Protein AF-A0A916W806-F1 (afdb_monomer_lite)

Secondary structure (DSSP, 8-state):
-----B--HHHHHHHHHHHHHTT--HHHHHHHHHHHS-B-HHHHHHHHHHSTTTHHHHT---S--------

Sequence (71 aa):
MPAHPLVDKALIMRLLDELAEYRLSDEEVDLTLVRDGPVDLDLLAECKREHPFYGRQAATPPMGDRPLRPR

Radius of gyration: 16.37 Å; chains: 1; bounding box: 37×41×44 Å

pLDDT: mean 71.68, std 11.86, range [42.0, 85.25]

Foldseek 3Di:
DPLDEQADLVSLLVLVVVVVVVVDDPVRSVVVNVVSHHYDVVSNVVSLCVDPRRVVVVPDDPPDCDPPDDD

Organism: NCBI:txid1735103

Structure (mmCIF, N/CA/C/O backbone):
data_AF-A0A916W806-F1
#
_entry.id   AF-A0A916W806-F1
#
loop_
_atom_site.group_PDB
_atom_site.id
_atom_site.type_symbol
_atom_site.label_atom_id
_atom_site.label_alt_id
_atom_site.label_comp_id
_atom_site.label_asym_id
_atom_site.label_entity_id
_atom_site.label_seq_id
_atom_site.pdbx_PDB_ins_code
_atom_site.Cartn_x
_atom_site.Cartn_y
_atom_site.Cartn_z
_atom_site.occupancy
_atom_site.B_iso_or_equiv
_atom_site.auth_seq_id
_atom_site.auth_comp_id
_atom_site.auth_asym_id
_atom_site.auth_atom_id
_atom_site.pdbx_PDB_model_num
ATOM 1 N N . MET A 1 1 ? 6.327 9.326 -18.308 1.00 42.00 1 MET A N 1
ATOM 2 C CA . MET A 1 1 ? 7.370 8.677 -17.487 1.00 42.00 1 MET A CA 1
ATOM 3 C C . MET A 1 1 ? 7.096 7.184 -17.512 1.00 42.00 1 MET A C 1
ATOM 5 O O . MET A 1 1 ? 5.916 6.850 -17.468 1.00 42.00 1 MET A O 1
ATOM 9 N N . PRO A 1 2 ? 8.095 6.297 -17.667 1.00 44.94 2 PRO A N 1
ATOM 10 C CA . PRO A 1 2 ? 7.847 4.875 -17.472 1.00 44.94 2 PRO A CA 1
ATOM 11 C C . PRO A 1 2 ? 7.422 4.700 -16.014 1.00 44.94 2 PRO A C 1
ATOM 13 O O . PRO A 1 2 ? 8.130 5.146 -15.111 1.00 44.94 2 PRO A O 1
ATOM 16 N N . ALA A 1 3 ? 6.224 4.164 -15.797 1.00 50.91 3 ALA A N 1
ATOM 17 C CA . ALA A 1 3 ? 5.765 3.815 -14.466 1.00 50.91 3 ALA A CA 1
ATOM 18 C C . ALA A 1 3 ? 6.702 2.709 -13.974 1.00 50.91 3 ALA A C 1
ATOM 20 O O . ALA A 1 3 ? 6.680 1.600 -14.510 1.00 50.91 3 ALA A O 1
ATOM 21 N N . HIS A 1 4 ? 7.614 3.047 -13.061 1.00 55.19 4 HIS A N 1
ATOM 22 C CA . HIS A 1 4 ? 8.451 2.034 -12.442 1.00 55.19 4 HIS A CA 1
ATOM 23 C C . HIS A 1 4 ? 7.506 1.113 -11.684 1.00 55.19 4 HIS A C 1
ATOM 25 O O . HIS A 1 4 ? 6.726 1.611 -10.870 1.00 55.19 4 HIS A O 1
ATOM 31 N N . PRO A 1 5 ? 7.506 -0.191 -11.993 1.00 59.56 5 PRO A N 1
ATOM 32 C CA . PRO A 1 5 ? 6.620 -1.099 -11.309 1.00 59.56 5 PRO A CA 1
ATOM 33 C C . PRO A 1 5 ? 6.955 -1.048 -9.820 1.00 59.56 5 PRO A C 1
ATOM 35 O O . PRO A 1 5 ? 8.125 -1.097 -9.433 1.00 59.56 5 PRO A O 1
ATOM 38 N N . LEU A 1 6 ? 5.929 -0.892 -8.990 1.00 62.66 6 LEU A N 1
ATOM 39 C CA . LEU A 1 6 ? 6.046 -0.978 -7.540 1.00 62.66 6 LEU A CA 1
ATOM 40 C C . LEU A 1 6 ? 6.220 -2.464 -7.189 1.00 62.66 6 LEU A C 1
ATOM 42 O O . LEU A 1 6 ? 5.287 -3.121 -6.741 1.00 62.66 6 LEU A O 1
ATOM 46 N N . VAL A 1 7 ? 7.406 -3.000 -7.494 1.00 65.88 7 VAL A N 1
ATOM 47 C CA . VAL A 1 7 ? 7.839 -4.393 -7.253 1.00 65.88 7 VAL A CA 1
ATOM 48 C C . VAL A 1 7 ? 8.870 -4.486 -6.129 1.00 65.88 7 VAL A C 1
ATOM 50 O O . VAL A 1 7 ? 9.345 -5.568 -5.799 1.00 65.88 7 VAL A O 1
ATOM 53 N N . ASP A 1 8 ? 9.250 -3.353 -5.538 1.00 77.81 8 ASP A N 1
ATOM 54 C CA . ASP A 1 8 ? 10.212 -3.317 -4.444 1.00 77.81 8 ASP A CA 1
ATOM 55 C C . ASP A 1 8 ? 9.500 -3.436 -3.098 1.00 77.81 8 ASP A C 1
ATOM 57 O O . ASP A 1 8 ? 8.793 -2.524 -2.661 1.00 77.81 8 ASP A O 1
ATOM 61 N N . LYS A 1 9 ? 9.753 -4.544 -2.397 1.00 75.00 9 LYS A N 1
ATOM 62 C CA . LYS A 1 9 ? 9.171 -4.852 -1.081 1.00 75.00 9 LYS A CA 1
ATOM 63 C C . LYS A 1 9 ? 9.373 -3.717 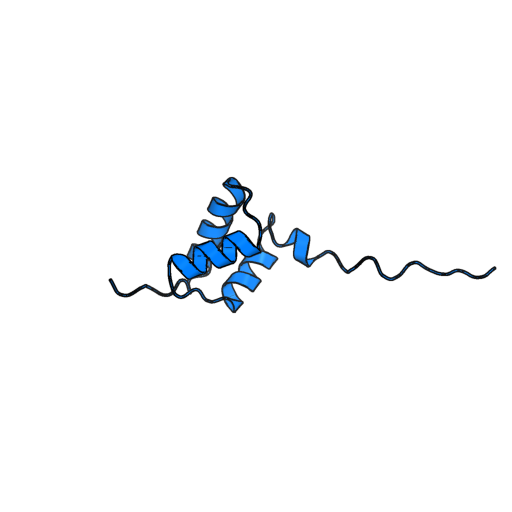-0.075 1.00 75.00 9 LYS A C 1
ATOM 65 O O . LYS A 1 9 ? 8.462 -3.349 0.658 1.00 75.00 9 LYS A O 1
ATOM 70 N N . ALA A 1 10 ? 10.574 -3.138 -0.055 1.00 78.44 10 ALA A N 1
ATOM 71 C CA . ALA A 1 10 ? 10.912 -2.041 0.848 1.00 78.44 10 ALA A CA 1
ATOM 72 C C . ALA A 1 10 ? 10.125 -0.758 0.535 1.00 78.44 10 ALA A C 1
ATOM 74 O O . ALA A 1 10 ? 9.805 0.008 1.444 1.00 78.44 10 ALA A O 1
ATOM 75 N N . LEU A 1 11 ? 9.812 -0.526 -0.742 1.00 78.94 11 LEU A N 1
ATOM 76 C CA . LEU A 1 11 ? 9.051 0.637 -1.182 1.00 78.94 11 LEU A CA 1
ATOM 77 C C . LEU A 1 11 ? 7.561 0.454 -0.870 1.00 78.94 11 LEU A C 1
ATOM 79 O O . LEU A 1 11 ? 6.939 1.366 -0.336 1.00 78.94 11 LEU A O 1
ATOM 83 N N . ILE A 1 12 ? 7.030 -0.751 -1.107 1.00 79.69 12 ILE A N 1
ATOM 84 C CA . ILE A 1 12 ? 5.659 -1.128 -0.741 1.00 79.69 12 ILE A CA 1
ATOM 85 C C . ILE A 1 12 ? 5.450 -1.027 0.771 1.00 79.69 12 ILE A C 1
ATOM 87 O O . ILE A 1 12 ? 4.456 -0.452 1.197 1.00 79.69 12 ILE A O 1
ATOM 91 N N . MET A 1 13 ? 6.380 -1.528 1.594 1.00 79.19 13 MET A N 1
ATOM 92 C CA . MET A 1 13 ? 6.255 -1.410 3.052 1.00 79.19 13 MET A CA 1
ATOM 93 C C . MET A 1 13 ? 6.241 0.047 3.522 1.00 79.19 13 MET A C 1
ATOM 95 O O . MET A 1 13 ? 5.416 0.389 4.359 1.00 79.19 13 MET A O 1
ATOM 99 N N . ARG A 1 14 ? 7.077 0.923 2.946 1.00 82.19 14 ARG A N 1
ATOM 100 C CA . ARG A 1 14 ? 7.035 2.362 3.260 1.00 82.19 14 ARG A CA 1
ATOM 101 C C . ARG A 1 14 ? 5.710 3.011 2.870 1.00 82.19 14 ARG A C 1
ATOM 103 O O . ARG A 1 14 ? 5.171 3.784 3.651 1.00 82.19 14 ARG A O 1
ATOM 110 N N . LEU A 1 15 ? 5.174 2.669 1.698 1.00 79.81 15 LEU A N 1
ATOM 111 C CA . LEU A 1 15 ? 3.854 3.132 1.270 1.00 79.81 15 LEU A CA 1
ATOM 112 C C . LEU A 1 15 ? 2.753 2.628 2.205 1.00 79.81 15 LEU A C 1
ATOM 114 O O . LEU A 1 15 ? 1.887 3.400 2.586 1.00 79.81 15 LEU A O 1
ATOM 118 N N . LEU A 1 16 ? 2.790 1.359 2.611 1.00 81.00 16 LEU A N 1
ATOM 119 C CA . LEU A 1 16 ? 1.837 0.813 3.578 1.00 81.00 16 LEU A CA 1
ATOM 120 C C . LEU A 1 16 ? 1.921 1.517 4.935 1.00 81.00 16 LEU A C 1
ATOM 122 O O . LEU A 1 16 ? 0.872 1.781 5.515 1.00 81.00 16 LEU A O 1
ATOM 126 N N . ASP A 1 17 ? 3.120 1.844 5.420 1.00 83.31 17 ASP A N 1
ATOM 127 C CA . ASP A 1 17 ? 3.306 2.637 6.641 1.00 83.31 17 ASP A CA 1
ATOM 128 C C . ASP A 1 17 ? 2.670 4.030 6.493 1.00 83.31 17 ASP A C 1
ATOM 130 O O . ASP A 1 17 ? 1.858 4.422 7.331 1.00 83.31 17 ASP A O 1
ATOM 134 N N . GLU A 1 18 ? 2.951 4.745 5.397 1.00 85.12 18 GLU A N 1
ATOM 135 C CA . GLU A 1 18 ? 2.344 6.056 5.119 1.00 85.12 18 GLU A CA 1
ATOM 136 C C . GLU A 1 18 ? 0.810 5.962 5.036 1.00 85.12 18 GLU A C 1
ATOM 138 O O . GLU A 1 18 ? 0.095 6.731 5.675 1.00 85.12 18 GLU A O 1
ATOM 143 N N . LEU A 1 19 ? 0.267 4.982 4.306 1.00 83.50 19 LEU A N 1
ATOM 144 C CA . LEU A 1 19 ? -1.181 4.775 4.173 1.00 83.50 19 LEU A CA 1
ATOM 145 C C . LEU A 1 19 ? -1.830 4.356 5.506 1.00 83.50 19 LEU A C 1
ATOM 147 O O . LEU A 1 19 ? -2.975 4.731 5.788 1.00 83.50 19 LEU A O 1
ATOM 151 N N . ALA A 1 20 ? -1.094 3.636 6.356 1.00 82.50 20 ALA A N 1
ATOM 152 C CA . ALA A 1 20 ? -1.520 3.298 7.707 1.00 82.50 20 ALA A CA 1
ATOM 153 C C . ALA A 1 20 ? -1.583 4.534 8.619 1.00 82.50 20 ALA A C 1
ATOM 155 O O . ALA A 1 20 ? -2.482 4.600 9.466 1.00 82.50 20 ALA A O 1
ATOM 156 N N . GLU A 1 21 ? -0.713 5.539 8.431 1.00 85.25 21 GLU A N 1
ATOM 157 C CA . GLU A 1 21 ? -0.835 6.835 9.120 1.00 85.25 21 GLU A CA 1
ATOM 158 C C . GLU A 1 21 ? -2.151 7.540 8.761 1.00 85.25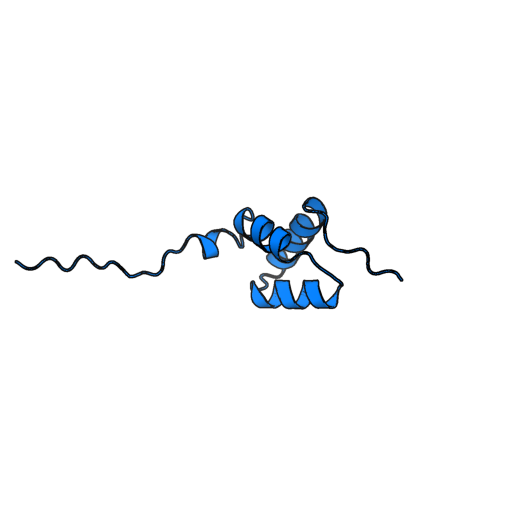 21 GLU A C 1
ATOM 160 O O . GLU A 1 21 ? -2.815 8.103 9.636 1.00 85.25 21 GLU A O 1
ATOM 165 N N . TYR A 1 22 ? -2.592 7.422 7.504 1.00 84.06 22 TYR A N 1
ATOM 166 C CA . TYR A 1 22 ? -3.894 7.919 7.043 1.00 84.06 22 TYR A CA 1
ATOM 167 C C . TYR A 1 22 ? -5.082 7.017 7.421 1.00 84.06 22 TYR A C 1
ATOM 169 O O . TYR A 1 22 ? -6.222 7.369 7.120 1.00 84.06 22 TYR A O 1
ATOM 177 N N . ARG A 1 23 ? -4.849 5.889 8.113 1.00 81.12 23 ARG A N 1
ATOM 178 C CA . ARG A 1 23 ? -5.876 4.904 8.519 1.00 81.12 23 ARG A CA 1
ATOM 179 C C . ARG A 1 23 ? -6.689 4.348 7.343 1.00 81.12 23 ARG A C 1
ATOM 181 O O . ARG A 1 23 ? -7.856 4.005 7.521 1.00 81.12 23 ARG A O 1
ATOM 188 N N . LEU A 1 24 ? -6.077 4.246 6.166 1.00 80.06 24 LEU A N 1
ATOM 189 C CA . LEU A 1 24 ? -6.750 3.746 4.970 1.00 80.06 24 LEU A CA 1
ATOM 190 C C . LEU A 1 24 ? -7.033 2.246 5.074 1.00 80.06 24 LEU A C 1
ATOM 192 O O . LEU A 1 24 ? -6.235 1.476 5.623 1.00 80.06 24 LEU A O 1
ATOM 196 N N . SER A 1 25 ? -8.175 1.845 4.522 1.00 80.12 25 SER A N 1
ATOM 197 C CA . SER A 1 25 ? -8.617 0.451 4.452 1.00 80.12 25 SER A CA 1
ATOM 198 C C . SER A 1 25 ? -7.852 -0.324 3.374 1.00 80.12 25 SER A C 1
ATOM 200 O O . SER A 1 25 ? -7.305 0.270 2.451 1.00 80.12 25 SER A O 1
ATOM 202 N N . ASP A 1 26 ? -7.853 -1.657 3.453 1.00 76.44 26 ASP A N 1
ATOM 203 C CA . ASP A 1 26 ? -7.160 -2.537 2.492 1.00 76.44 26 ASP A CA 1
ATOM 204 C C . ASP A 1 26 ? -7.554 -2.251 1.027 1.00 76.44 26 ASP A C 1
ATOM 206 O O . ASP A 1 26 ? -6.695 -2.086 0.166 1.00 76.44 26 ASP A O 1
ATOM 210 N N . GLU A 1 27 ? -8.851 -2.068 0.765 1.00 79.88 27 GLU A N 1
ATOM 211 C CA . GLU A 1 27 ? -9.363 -1.720 -0.569 1.00 79.88 27 GLU A CA 1
ATOM 212 C C . GLU A 1 27 ? -8.916 -0.326 -1.040 1.00 79.88 27 GLU A C 1
ATOM 214 O O . GLU A 1 27 ? -8.662 -0.113 -2.226 1.00 79.88 27 GLU A O 1
ATOM 219 N N . GLU A 1 28 ? -8.808 0.641 -0.125 1.00 83.25 28 GLU A N 1
ATOM 220 C CA . GLU A 1 28 ? -8.376 2.005 -0.449 1.00 83.25 28 GLU A CA 1
ATOM 221 C C . GLU A 1 28 ? -6.878 2.056 -0.759 1.00 83.25 28 GLU A C 1
ATOM 223 O O . GLU A 1 28 ? -6.447 2.796 -1.648 1.00 83.25 28 GLU A O 1
ATOM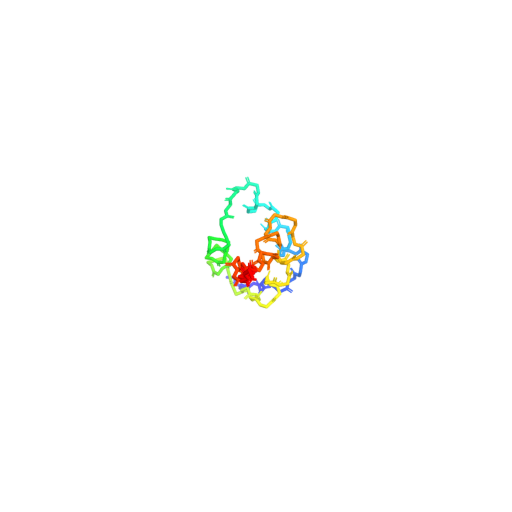 228 N N . VAL A 1 29 ? -6.093 1.240 -0.055 1.00 80.00 29 VAL A N 1
ATOM 229 C CA . VAL A 1 29 ? -4.666 1.023 -0.307 1.00 80.00 29 VAL A CA 1
ATOM 230 C C . VAL A 1 29 ? -4.468 0.454 -1.708 1.00 80.00 29 VAL A C 1
ATOM 232 O O . VAL A 1 29 ? -3.720 1.034 -2.496 1.00 80.00 29 VAL A O 1
ATOM 235 N N . ASP A 1 30 ? -5.190 -0.613 -2.050 1.00 79.25 30 ASP A N 1
ATOM 236 C CA . ASP A 1 30 ? -5.096 -1.260 -3.361 1.00 79.25 30 ASP A CA 1
ATOM 237 C C . ASP A 1 30 ? -5.491 -0.289 -4.489 1.00 79.25 30 ASP A C 1
ATOM 239 O O . ASP A 1 30 ? -4.775 -0.159 -5.483 1.00 79.25 30 ASP A O 1
ATOM 243 N N . LEU A 1 31 ? -6.576 0.477 -4.312 1.00 80.88 31 LEU A N 1
ATOM 244 C CA . LEU A 1 31 ? -6.992 1.519 -5.261 1.00 80.88 31 LEU A CA 1
ATOM 245 C C . LEU A 1 31 ? -5.949 2.629 -5.424 1.00 80.88 31 LEU A C 1
ATOM 247 O O . LEU A 1 31 ? -5.752 3.127 -6.533 1.00 80.88 31 LEU A O 1
ATOM 251 N N . THR A 1 32 ? -5.295 3.035 -4.338 1.00 80.62 32 THR A N 1
ATOM 252 C CA . THR A 1 32 ? -4.276 4.093 -4.367 1.00 80.62 32 THR A CA 1
ATOM 253 C C . THR A 1 32 ? -3.025 3.612 -5.096 1.00 80.62 32 THR A C 1
ATOM 255 O O . THR A 1 32 ? -2.540 4.295 -5.995 1.00 80.62 32 THR A O 1
ATOM 258 N N . LEU A 1 33 ? -2.569 2.395 -4.799 1.00 76.00 33 LEU A N 1
ATOM 259 C CA . LEU A 1 33 ? -1.396 1.788 -5.428 1.00 76.00 33 LEU A CA 1
ATOM 260 C C . LEU A 1 33 ? -1.603 1.529 -6.925 1.00 76.00 33 LEU A C 1
ATOM 262 O O . LEU A 1 33 ? -0.731 1.860 -7.725 1.00 76.00 33 LEU A O 1
ATOM 266 N N . VAL A 1 34 ? -2.773 1.013 -7.323 1.00 75.94 34 VAL A N 1
ATOM 267 C CA . VAL A 1 34 ? -3.118 0.780 -8.739 1.00 75.94 34 VAL A CA 1
ATOM 268 C C . VAL A 1 34 ? -3.218 2.091 -9.527 1.00 75.94 34 VAL A C 1
ATOM 270 O 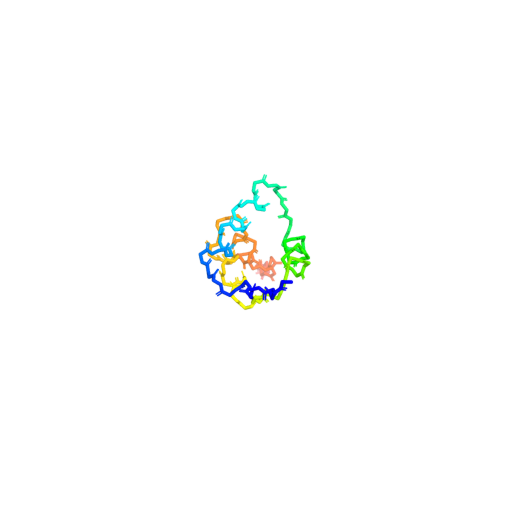O . VAL A 1 34 ? -2.932 2.119 -10.726 1.00 75.94 34 VAL A O 1
ATOM 273 N N . ARG A 1 35 ? -3.625 3.191 -8.879 1.00 76.19 35 ARG A N 1
ATOM 274 C CA . ARG A 1 35 ? -3.671 4.519 -9.511 1.00 76.19 35 ARG A CA 1
ATOM 275 C C . ARG A 1 35 ? -2.291 5.138 -9.696 1.00 76.19 35 ARG A C 1
ATOM 277 O O . ARG A 1 35 ? -2.113 5.873 -10.666 1.00 76.19 35 ARG A O 1
ATOM 284 N N . ASP A 1 36 ? -1.356 4.860 -8.793 1.00 69.12 36 ASP A N 1
ATOM 285 C CA . ASP A 1 36 ? 0.012 5.381 -8.864 1.00 69.12 36 ASP A CA 1
ATOM 286 C C . ASP A 1 36 ? 0.857 4.635 -9.911 1.00 69.12 36 ASP A C 1
ATOM 288 O O . ASP A 1 36 ? 1.693 5.231 -10.595 1.00 69.12 36 ASP A O 1
ATOM 292 N N . GLY A 1 37 ? 0.586 3.343 -10.131 1.00 70.06 37 GLY A N 1
ATOM 293 C CA . GLY A 1 37 ? 1.230 2.586 -11.197 1.00 70.06 37 GLY A CA 1
ATOM 294 C C . GLY A 1 37 ? 0.962 1.079 -11.165 1.00 70.06 37 GLY A C 1
ATOM 295 O O . GLY A 1 37 ? 0.136 0.591 -10.396 1.00 70.06 37 GLY A O 1
ATOM 296 N N . PRO A 1 38 ? 1.664 0.308 -12.017 1.00 71.94 38 PRO A N 1
ATOM 297 C CA . PRO A 1 38 ? 1.630 -1.145 -11.959 1.00 71.94 38 PRO A CA 1
ATOM 298 C C . PRO A 1 38 ? 2.290 -1.613 -10.655 1.00 71.94 38 PRO A C 1
ATOM 300 O O . PRO A 1 38 ? 3.509 -1.525 -10.500 1.00 71.94 38 PRO A O 1
ATOM 303 N N . VAL A 1 39 ? 1.472 -2.086 -9.717 1.00 73.75 39 VAL A N 1
ATOM 304 C CA . VAL A 1 39 ? 1.899 -2.667 -8.439 1.00 73.75 39 VAL A CA 1
ATOM 305 C C . VAL A 1 39 ? 1.841 -4.187 -8.509 1.00 73.75 39 VAL A C 1
ATOM 307 O O . VAL A 1 39 ? 0.941 -4.756 -9.132 1.00 73.75 39 VAL A O 1
ATOM 310 N N . ASP A 1 40 ? 2.794 -4.847 -7.863 1.00 81.75 40 ASP A N 1
ATOM 311 C CA . ASP A 1 40 ? 2.738 -6.290 -7.669 1.00 81.75 40 ASP A CA 1
ATOM 312 C C . ASP A 1 40 ? 1.771 -6.616 -6.520 1.00 81.75 40 ASP A C 1
ATOM 314 O O . ASP A 1 40 ? 2.054 -6.355 -5.349 1.00 81.75 40 ASP A O 1
ATOM 318 N N . LEU A 1 41 ? 0.593 -7.140 -6.870 1.00 76.19 41 LEU A N 1
ATOM 319 C CA . LEU A 1 41 ? -0.462 -7.474 -5.909 1.00 76.19 41 LEU A CA 1
ATOM 320 C C . LEU A 1 41 ? -0.075 -8.649 -5.004 1.00 76.19 41 LEU A C 1
ATOM 322 O O . LEU A 1 41 ? -0.481 -8.673 -3.842 1.00 76.19 41 LEU A O 1
ATOM 326 N N . ASP A 1 42 ? 0.716 -9.601 -5.507 1.00 81.25 42 ASP A N 1
ATOM 327 C CA . ASP A 1 42 ? 1.194 -10.736 -4.716 1.00 81.25 42 ASP A CA 1
ATOM 328 C C . ASP A 1 42 ? 2.183 -10.250 -3.651 1.00 81.25 42 ASP A C 1
ATOM 330 O O . ASP A 1 42 ? 2.052 -10.579 -2.467 1.00 81.25 42 ASP A O 1
ATOM 334 N N . LEU A 1 43 ? 3.120 -9.382 -4.043 1.00 81.12 43 LEU A N 1
ATOM 335 C CA . LEU A 1 43 ? 4.066 -8.774 -3.112 1.00 81.12 43 LEU A CA 1
ATOM 336 C C . LEU A 1 43 ? 3.371 -7.836 -2.118 1.00 81.12 43 LEU A C 1
ATOM 338 O O . LEU A 1 43 ? 3.719 -7.818 -0.935 1.00 81.12 43 LEU A O 1
ATOM 342 N N . LEU A 1 44 ? 2.365 -7.083 -2.570 1.00 81.06 44 LEU A N 1
ATOM 343 C CA . LEU A 1 44 ? 1.539 -6.247 -1.705 1.00 81.06 44 LEU A CA 1
ATOM 344 C C . LEU A 1 44 ? 0.812 -7.092 -0.658 1.00 81.06 44 LEU A C 1
ATOM 346 O O . LEU A 1 44 ? 0.842 -6.752 0.521 1.00 81.06 44 LEU A O 1
ATOM 350 N N . ALA A 1 45 ? 0.204 -8.211 -1.051 1.00 81.38 45 ALA A N 1
ATOM 351 C CA . ALA A 1 45 ? -0.463 -9.117 -0.122 1.00 81.38 45 ALA A CA 1
ATOM 352 C C . ALA A 1 45 ? 0.508 -9.716 0.912 1.00 81.38 45 ALA A C 1
ATOM 354 O O . ALA A 1 45 ? 0.152 -9.820 2.090 1.00 81.38 45 ALA A O 1
ATOM 355 N N . GLU A 1 46 ? 1.736 -10.069 0.510 1.00 83.12 46 GLU A N 1
ATOM 356 C CA . GLU A 1 46 ? 2.791 -10.501 1.439 1.00 83.12 46 GLU A CA 1
ATOM 357 C C . GLU A 1 46 ? 3.141 -9.387 2.437 1.00 83.12 46 GLU A C 1
ATOM 359 O O . GLU A 1 46 ? 3.072 -9.600 3.650 1.00 83.12 46 GLU A O 1
ATOM 364 N N . CYS A 1 47 ? 3.408 -8.175 1.943 1.00 81.69 47 CYS A N 1
ATOM 365 C CA . CYS A 1 47 ? 3.736 -7.027 2.788 1.00 81.69 47 CYS A CA 1
ATOM 366 C C . CYS A 1 47 ? 2.597 -6.693 3.756 1.00 81.69 47 CYS A C 1
ATOM 368 O O . CYS A 1 47 ? 2.840 -6.464 4.938 1.00 81.69 47 CYS A O 1
ATOM 370 N N . LYS A 1 48 ? 1.341 -6.712 3.289 1.00 81.12 48 LYS A N 1
ATOM 371 C CA . LYS A 1 48 ? 0.156 -6.465 4.121 1.00 81.12 48 LYS A CA 1
ATOM 372 C C . LYS A 1 48 ? 0.041 -7.496 5.241 1.00 81.12 48 LYS A C 1
ATOM 374 O O . LYS A 1 48 ? -0.282 -7.120 6.362 1.00 81.12 48 LYS A O 1
ATOM 379 N N . ARG A 1 49 ? 0.350 -8.771 4.978 1.00 81.44 49 ARG A N 1
ATOM 380 C CA . 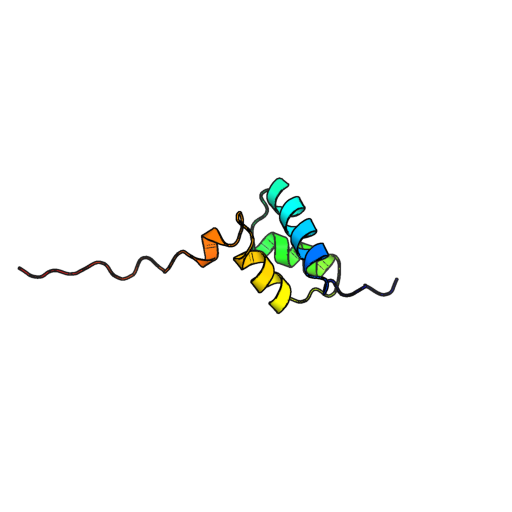ARG A 1 49 ? 0.366 -9.836 5.998 1.00 81.44 49 ARG A CA 1
ATOM 381 C C . ARG A 1 49 ? 1.459 -9.653 7.044 1.00 81.44 49 ARG A C 1
ATOM 383 O O . ARG A 1 49 ? 1.218 -9.953 8.211 1.00 81.44 49 ARG A O 1
ATOM 390 N N . GLU A 1 50 ? 2.632 -9.179 6.643 1.00 81.00 50 GLU A N 1
ATOM 391 C CA . GLU A 1 50 ? 3.732 -8.877 7.565 1.00 81.00 50 GLU A CA 1
ATOM 392 C C . GLU A 1 50 ? 3.509 -7.568 8.339 1.00 81.00 50 GLU A C 1
ATOM 394 O O . GLU A 1 50 ? 4.032 -7.401 9.442 1.00 81.00 50 GLU A O 1
ATOM 399 N N . HIS A 1 51 ? 2.705 -6.650 7.798 1.00 78.00 51 HIS A N 1
ATOM 400 C CA . HIS A 1 51 ? 2.482 -5.341 8.394 1.00 78.00 51 HIS A CA 1
ATOM 401 C C . HIS A 1 51 ? 1.648 -5.431 9.686 1.00 78.00 51 HIS A C 1
ATOM 403 O O . HIS A 1 51 ? 0.561 -6.009 9.676 1.00 78.00 51 HIS A O 1
ATOM 409 N N . PRO A 1 52 ? 2.050 -4.794 10.801 1.00 75.19 52 PRO A N 1
ATOM 410 C CA . PRO A 1 52 ? 1.315 -4.878 12.068 1.00 75.19 52 PRO A CA 1
ATOM 411 C C . PRO A 1 52 ? -0.093 -4.261 12.003 1.00 75.19 52 PRO A C 1
ATOM 413 O O . PRO A 1 52 ? -0.982 -4.670 12.754 1.00 75.19 52 PRO A O 1
ATOM 416 N N . PHE A 1 53 ? -0.307 -3.292 11.107 1.00 76.38 53 PHE A N 1
ATOM 417 C CA . PHE A 1 53 ? -1.606 -2.640 10.910 1.00 76.38 53 PHE A CA 1
ATOM 418 C C . PHE A 1 53 ? -2.576 -3.475 10.054 1.00 76.38 53 PHE A C 1
ATOM 420 O O . PHE A 1 53 ? -3.740 -3.635 10.420 1.00 76.38 53 PHE A O 1
ATOM 427 N N . TYR A 1 54 ? -2.092 -4.053 8.949 1.00 75.44 54 TYR A N 1
ATOM 428 C CA . TYR A 1 54 ? -2.918 -4.783 7.976 1.00 75.44 54 TYR A CA 1
ATOM 429 C C . TYR A 1 54 ? -2.947 -6.298 8.242 1.00 75.44 54 TYR A C 1
ATOM 431 O O . TYR A 1 54 ? -3.993 -6.940 8.138 1.00 75.44 54 TYR A O 1
ATOM 439 N N . GLY A 1 55 ? -1.838 -6.874 8.703 1.00 67.81 55 GLY A N 1
ATOM 440 C CA . GLY A 1 55 ? -1.661 -8.311 8.916 1.00 67.81 55 GLY A CA 1
ATOM 441 C C . GLY A 1 55 ? -2.530 -8.876 10.030 1.00 67.81 55 GLY A C 1
ATOM 442 O O . GLY A 1 55 ? -2.881 -10.057 10.022 1.00 67.81 55 GLY A O 1
ATOM 443 N N . ARG A 1 56 ? -2.979 -8.021 10.955 1.00 62.56 56 ARG A N 1
ATOM 444 C CA . ARG A 1 56 ? -3.903 -8.421 12.018 1.00 62.56 56 ARG A CA 1
ATOM 445 C C . ARG A 1 56 ? -5.310 -8.739 11.507 1.00 62.56 56 ARG A C 1
ATOM 447 O O . ARG A 1 56 ? -6.000 -9.521 12.151 1.00 62.56 56 ARG A O 1
ATOM 454 N N . GLN A 1 57 ? -5.719 -8.195 10.358 1.00 55.38 57 GLN A N 1
ATOM 455 C CA . GLN A 1 57 ? -7.024 -8.507 9.763 1.00 55.38 57 GLN A CA 1
ATOM 456 C C . GLN A 1 57 ? -7.018 -9.876 9.066 1.00 55.38 57 GLN A C 1
ATOM 458 O O . GLN A 1 57 ? -7.977 -10.636 9.207 1.00 55.38 57 GLN A O 1
ATOM 463 N N . ALA A 1 58 ? -5.906 -10.247 8.419 1.00 53.09 58 ALA A N 1
ATOM 464 C CA . ALA A 1 58 ? -5.748 -11.543 7.750 1.00 53.09 58 ALA A CA 1
ATOM 465 C C . ALA A 1 58 ? -5.690 -12.741 8.721 1.00 53.09 58 ALA A C 1
ATOM 467 O O . ALA A 1 58 ? -5.945 -13.876 8.320 1.00 53.09 58 ALA A O 1
ATOM 468 N N . ALA A 1 59 ? -5.365 -12.500 9.996 1.00 49.06 59 ALA A N 1
ATOM 469 C CA . ALA A 1 59 ? -5.288 -13.521 11.040 1.00 49.06 59 ALA A CA 1
ATOM 470 C C . ALA A 1 59 ? -6.600 -13.724 11.817 1.00 49.06 59 ALA A C 1
ATOM 472 O O . ALA A 1 59 ? -6.603 -14.441 12.818 1.00 49.06 59 ALA A O 1
ATOM 473 N N . THR A 1 60 ? -7.712 -13.124 11.384 1.00 46.97 60 THR A N 1
ATOM 474 C CA . THR A 1 60 ? -9.031 -13.464 11.928 1.00 46.97 60 THR A CA 1
ATOM 475 C C . THR A 1 60 ? -9.571 -14.655 11.135 1.00 46.97 60 THR A C 1
ATOM 477 O O . THR A 1 60 ? -10.082 -14.455 10.032 1.00 46.97 60 THR A O 1
ATOM 480 N N . PRO A 1 61 ? -9.475 -15.908 11.626 1.00 50.31 61 PRO A N 1
ATOM 481 C CA . PRO A 1 61 ? -10.322 -16.953 11.078 1.00 50.31 61 PRO A CA 1
ATOM 482 C C . PRO A 1 61 ? -11.777 -16.485 11.235 1.00 50.31 61 PRO A C 1
ATOM 484 O O . PRO A 1 61 ? -12.099 -15.845 12.246 1.00 50.31 61 PRO A O 1
ATOM 487 N N . PRO A 1 62 ? -12.667 -16.766 10.268 1.00 53.47 62 PRO A N 1
ATOM 488 C CA . PRO A 1 62 ? -14.082 -16.515 10.469 1.00 53.47 62 PRO A CA 1
ATOM 489 C C . PRO A 1 62 ? -14.485 -17.195 11.779 1.00 53.47 62 PRO A C 1
ATOM 491 O O . PRO A 1 62 ? -14.240 -18.386 11.976 1.00 53.47 62 PRO A O 1
ATOM 494 N N . MET A 1 63 ? -15.061 -16.425 12.702 1.00 55.12 63 MET A N 1
ATOM 495 C CA . MET A 1 63 ? -15.832 -16.968 13.814 1.00 55.12 63 MET A CA 1
ATOM 496 C C . MET A 1 63 ? -16.852 -17.950 13.227 1.00 55.12 63 MET A C 1
ATOM 498 O O . MET A 1 63 ? -17.873 -17.540 12.683 1.00 55.12 63 MET A O 1
ATOM 502 N N . GLY A 1 64 ? -16.534 -19.241 13.288 1.00 55.84 64 GLY A N 1
ATOM 503 C CA . GLY A 1 64 ? -17.306 -20.286 12.627 1.00 55.84 64 GLY A CA 1
ATOM 504 C C . GLY A 1 64 ? -17.268 -21.646 13.311 1.00 55.84 64 GLY A C 1
ATOM 505 O O . GLY A 1 64 ? -17.991 -22.526 12.868 1.00 55.84 64 GLY A O 1
ATOM 506 N N . ASP A 1 65 ? -16.522 -21.825 14.406 1.00 52.16 65 ASP A N 1
ATOM 507 C CA . ASP A 1 65 ? -16.589 -23.061 15.195 1.00 52.16 65 ASP A CA 1
ATOM 508 C C . ASP A 1 65 ? -17.010 -22.748 16.632 1.00 52.16 65 ASP A C 1
ATOM 510 O O . ASP A 1 65 ? -16.228 -22.577 17.567 1.00 52.16 65 ASP A O 1
ATOM 514 N N . ARG A 1 66 ? -18.320 -22.553 16.774 1.00 63.47 66 ARG A N 1
ATOM 515 C CA . ARG A 1 66 ? -19.002 -22.512 18.063 1.00 63.47 66 ARG A CA 1
ATOM 516 C C . ARG A 1 66 ? -19.135 -23.976 18.501 1.00 63.47 66 ARG A C 1
ATOM 518 O O . ARG A 1 66 ? -19.825 -24.716 17.801 1.00 63.47 66 ARG A O 1
ATOM 525 N N . PRO A 1 67 ? -18.541 -24.425 19.622 1.00 55.56 67 PRO A N 1
ATOM 526 C CA . PRO A 1 67 ? -18.678 -25.814 20.030 1.00 55.56 67 PRO A CA 1
ATOM 527 C C . PRO A 1 67 ? -20.125 -26.046 20.472 1.00 55.56 67 PRO A C 1
ATOM 529 O O . PRO A 1 67 ? -20.534 -25.666 21.572 1.00 55.56 67 PRO A O 1
ATOM 532 N N . LEU A 1 68 ? -20.921 -26.663 19.600 1.00 63.25 68 LEU A N 1
ATOM 533 C CA . LEU A 1 68 ? -22.191 -27.275 19.967 1.00 63.25 68 LEU A CA 1
ATOM 534 C C . LEU A 1 68 ? -21.863 -28.484 20.845 1.00 63.25 68 LEU A C 1
ATOM 536 O O . LEU A 1 68 ? -21.638 -29.583 20.354 1.00 63.25 68 LEU A O 1
ATOM 540 N N . ARG A 1 69 ? -21.804 -28.269 22.162 1.00 61.09 69 ARG A N 1
ATOM 541 C CA . ARG A 1 69 ? -21.962 -29.352 23.136 1.00 61.09 69 ARG A CA 1
ATOM 542 C C . ARG A 1 69 ? -23.448 -29.717 23.204 1.00 61.09 69 ARG A C 1
ATOM 544 O O . ARG A 1 69 ? -24.223 -28.866 23.648 1.00 61.09 69 ARG A O 1
ATOM 551 N N . PRO A 1 70 ? -23.872 -30.943 22.856 1.00 72.31 70 PRO A N 1
ATOM 552 C CA . PRO A 1 70 ? -25.086 -31.503 23.414 1.00 72.31 70 PRO 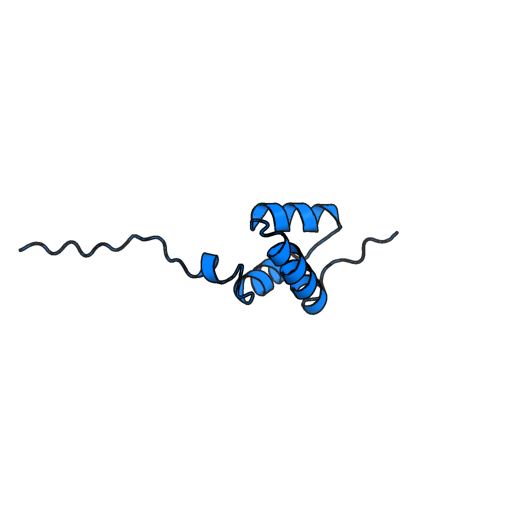A CA 1
ATOM 553 C C . PRO A 1 70 ? -24.770 -32.140 24.777 1.00 72.31 70 PRO A C 1
ATOM 555 O O . PRO A 1 70 ? -23.653 -32.597 25.026 1.00 72.31 70 PRO A O 1
ATOM 558 N N . ARG A 1 71 ? -25.756 -32.060 25.669 1.00 64.38 71 ARG A N 1
ATOM 559 C CA . ARG A 1 71 ? -25.759 -32.607 27.030 1.00 64.38 71 ARG A CA 1
ATOM 560 C C . ARG A 1 71 ? -25.800 -34.127 27.049 1.00 64.38 71 ARG A C 1
ATOM 562 O O . ARG A 1 71 ? -26.425 -34.690 26.125 1.00 64.38 71 ARG A O 1
#